Protein AF-A0A936X1U8-F1 (afdb_monomer_lite)

pLDDT: mean 84.99, std 11.17, range [42.44, 97.12]

Sequence (173 aa):
MQLAQTDIHFFTFVLIDDEQYASGAFRVSDSYFKKFKQYFETGQVEQNDFGNPLPQTPDKKMLATLDGIKLRTLDPKKEDEAFFRMMFNVWKLVEHRQRLNTAIDPEYLWLKEAEGEYRKAIQDDLNTAIPEPDTGLTVTKEEIMKILDNESNPGSGEICELMMKKAQLMNSI

Structure (mmCIF, N/CA/C/O backbone):
data_AF-A0A936X1U8-F1
#
_entry.id   AF-A0A936X1U8-F1
#
loop_
_atom_site.group_PDB
_atom_site.id
_atom_site.type_symbol
_atom_site.label_atom_id
_atom_site.label_alt_id
_atom_site.label_comp_id
_atom_site.label_asym_id
_atom_site.label_entity_id
_atom_site.label_seq_id
_atom_site.pdbx_PDB_ins_code
_atom_site.Cartn_x
_atom_site.Cartn_y
_atom_site.Cartn_z
_atom_site.occupancy
_atom_site.B_iso_or_equiv
_atom_site.auth_seq_id
_atom_site.auth_comp_id
_atom_site.auth_asym_id
_atom_site.auth_atom_id
_atom_site.pdbx_PDB_model_num
ATOM 1 N N . MET A 1 1 ? -11.916 -3.796 44.738 1.00 54.38 1 MET A N 1
ATOM 2 C CA . MET A 1 1 ? -12.249 -4.053 43.319 1.00 54.38 1 MET A CA 1
ATOM 3 C C . MET A 1 1 ? -12.492 -5.551 43.134 1.00 54.38 1 MET A C 1
ATOM 5 O O . MET A 1 1 ? -11.609 -6.327 43.477 1.00 54.38 1 MET A O 1
ATOM 9 N N . GLN A 1 2 ? -13.688 -5.956 42.687 1.00 66.12 2 GLN A N 1
ATOM 10 C CA . GLN A 1 2 ? -14.142 -7.364 42.632 1.00 66.12 2 GLN A CA 1
ATOM 11 C C . GLN A 1 2 ? -13.430 -8.224 41.567 1.00 66.12 2 GLN A C 1
ATOM 13 O O . GLN A 1 2 ? -13.438 -9.444 41.663 1.00 66.12 2 GLN A O 1
ATOM 18 N N . LEU A 1 3 ? -12.762 -7.609 40.585 1.00 63.84 3 LEU A N 1
ATOM 19 C CA . LEU A 1 3 ? -12.135 -8.320 39.460 1.00 63.84 3 LEU A CA 1
ATOM 20 C C . LEU A 1 3 ? -10.962 -9.228 39.875 1.00 63.84 3 LEU A C 1
ATOM 22 O O . LEU A 1 3 ? -10.772 -10.290 39.292 1.00 63.84 3 LEU A O 1
ATOM 26 N N . ALA A 1 4 ? -10.235 -8.869 40.938 1.00 60.62 4 ALA A N 1
ATOM 27 C CA . ALA A 1 4 ? -9.123 -9.667 41.466 1.00 60.62 4 ALA A CA 1
ATOM 28 C C . ALA A 1 4 ? -9.560 -10.948 42.215 1.00 60.62 4 ALA A C 1
ATOM 30 O O . ALA A 1 4 ? -8.701 -11.711 42.651 1.00 60.62 4 ALA A O 1
ATOM 31 N N . GLN A 1 5 ? -10.868 -11.155 42.414 1.00 66.88 5 GLN A N 1
ATOM 32 C CA . GLN A 1 5 ? -11.452 -12.307 43.121 1.00 66.88 5 GLN A CA 1
ATOM 33 C C . GLN A 1 5 ? -12.140 -13.299 42.171 1.00 66.88 5 GLN A C 1
ATOM 35 O O . GLN A 1 5 ? -12.873 -14.174 42.619 1.00 66.88 5 GLN A O 1
ATOM 40 N N . THR A 1 6 ? -11.942 -13.141 40.864 1.00 71.19 6 THR A N 1
ATOM 41 C CA . THR A 1 6 ? -12.491 -14.046 39.849 1.00 71.19 6 THR A CA 1
ATOM 42 C C . THR A 1 6 ? -11.468 -15.130 39.496 1.00 71.19 6 THR A C 1
ATOM 44 O O . THR A 1 6 ? -10.268 -14.874 39.566 1.00 71.19 6 THR A O 1
ATOM 47 N N . ASP A 1 7 ? -11.920 -16.306 39.041 1.00 76.50 7 ASP A N 1
ATOM 48 C CA . ASP A 1 7 ? -11.051 -17.368 38.483 1.00 76.50 7 ASP A CA 1
ATOM 49 C C . ASP A 1 7 ? -10.514 -17.018 37.072 1.00 76.50 7 ASP A C 1
ATOM 51 O O . ASP A 1 7 ? -10.099 -17.880 36.296 1.00 76.50 7 ASP A O 1
ATOM 55 N N . ILE A 1 8 ? -10.549 -15.736 36.697 1.00 81.31 8 ILE A N 1
ATOM 56 C CA . ILE A 1 8 ? -10.130 -15.240 35.388 1.00 81.31 8 ILE A CA 1
ATOM 57 C C . ILE A 1 8 ? -8.652 -14.859 35.457 1.00 81.31 8 ILE A C 1
ATOM 59 O O . ILE A 1 8 ? -8.259 -13.923 36.150 1.00 81.31 8 ILE A O 1
ATOM 63 N N . HIS A 1 9 ? -7.829 -15.554 34.676 1.00 81.44 9 HIS A N 1
ATOM 64 C CA . HIS A 1 9 ? -6.387 -15.303 34.628 1.00 81.44 9 HIS A CA 1
ATOM 65 C C . HIS A 1 9 ? -6.001 -14.067 33.811 1.00 81.44 9 HIS A C 1
ATOM 67 O O . HIS A 1 9 ? -4.972 -13.450 34.084 1.00 81.44 9 HIS A O 1
ATOM 73 N N . PHE A 1 10 ? -6.810 -13.702 32.813 1.00 86.44 10 PHE A N 1
ATOM 74 C CA . PHE A 1 10 ? -6.525 -12.593 31.910 1.00 86.44 10 PHE A CA 1
ATOM 75 C C . PHE A 1 10 ? -7.771 -11.786 31.588 1.00 86.44 10 PHE A C 1
ATOM 77 O O . PHE A 1 10 ? -8.830 -12.335 31.297 1.00 86.44 10 PHE A O 1
ATOM 84 N N . PHE A 1 11 ? -7.585 -10.476 31.524 1.00 88.62 11 PHE A N 1
ATOM 85 C CA . PHE A 1 11 ? -8.582 -9.526 31.072 1.00 88.62 11 PHE A CA 1
ATOM 86 C C . PHE A 1 11 ? -8.066 -8.874 29.798 1.00 88.62 11 PHE A C 1
ATOM 88 O O . PHE A 1 11 ? -6.968 -8.313 29.784 1.00 88.62 11 PHE A O 1
ATOM 95 N N . THR A 1 12 ? -8.845 -8.964 28.725 1.00 90.62 12 THR A N 1
ATOM 96 C CA . THR A 1 12 ? -8.595 -8.207 27.499 1.00 90.62 12 THR A CA 1
ATOM 97 C C . THR A 1 12 ? -9.520 -7.000 27.482 1.00 90.62 12 THR A C 1
ATOM 99 O O . THR A 1 12 ? -10.737 -7.142 27.553 1.00 90.62 12 THR A O 1
ATOM 102 N N . PHE A 1 13 ? -8.920 -5.822 27.392 1.00 91.44 13 PHE A N 1
ATOM 103 C CA . PHE A 1 13 ? -9.601 -4.550 27.237 1.00 91.44 13 PHE A CA 1
ATOM 104 C C . PHE A 1 13 ? -9.574 -4.163 25.770 1.00 91.44 13 PHE A C 1
ATOM 106 O O . PHE A 1 13 ? -8.511 -4.175 25.152 1.00 91.44 13 PHE A O 1
ATOM 113 N N . VAL A 1 14 ? -10.739 -3.818 25.233 1.00 92.69 14 VAL A N 1
ATOM 114 C CA . VAL A 1 14 ? -10.887 -3.242 23.898 1.00 92.69 14 VAL A CA 1
ATOM 115 C C . VAL A 1 14 ? -11.185 -1.760 24.078 1.00 92.69 14 VAL A C 1
ATOM 117 O O . VAL A 1 14 ? -12.094 -1.395 24.821 1.00 92.69 14 VAL A O 1
ATOM 120 N N . LEU A 1 15 ? -10.392 -0.915 23.431 1.00 92.56 15 LEU A N 1
ATOM 121 C CA . LEU A 1 15 ? -10.587 0.527 23.383 1.00 92.56 15 LEU A CA 1
ATOM 122 C C . LEU A 1 15 ? -11.522 0.836 22.220 1.00 92.56 15 LEU A C 1
ATOM 124 O O . LEU A 1 15 ? -11.273 0.397 21.097 1.00 92.56 15 LEU A O 1
ATOM 128 N N . ILE A 1 16 ? -12.598 1.560 22.504 1.00 91.94 16 ILE A N 1
ATOM 129 C CA . ILE A 1 16 ? -13.667 1.875 21.557 1.00 91.94 16 ILE A CA 1
ATOM 130 C C . ILE A 1 16 ? -13.747 3.399 21.456 1.00 91.94 16 ILE A C 1
ATOM 132 O O . ILE A 1 16 ? -13.731 4.070 22.489 1.00 91.94 16 ILE A O 1
ATOM 136 N N . ASP A 1 17 ? -13.768 3.935 20.236 1.00 89.69 17 ASP A N 1
ATOM 137 C CA . ASP A 1 17 ? -13.977 5.365 19.988 1.00 89.69 17 ASP A CA 1
ATOM 138 C C . ASP A 1 17 ? -15.472 5.747 20.008 1.00 89.69 17 ASP A C 1
ATOM 140 O O . ASP A 1 17 ? -16.357 4.891 20.078 1.00 89.69 17 ASP A O 1
ATOM 144 N N . ASP A 1 18 ? -15.768 7.048 19.955 1.00 89.62 18 ASP A N 1
ATOM 145 C CA . ASP A 1 18 ? -17.146 7.562 20.009 1.00 89.62 18 ASP A CA 1
ATOM 146 C C . ASP A 1 18 ? -18.019 7.063 18.837 1.00 89.62 18 ASP A C 1
ATOM 148 O O . ASP A 1 18 ? -19.243 6.979 18.953 1.00 89.62 18 ASP A O 1
ATOM 152 N N . GLU A 1 19 ? -17.394 6.661 17.727 1.00 90.50 19 GLU A N 1
ATOM 153 C CA . GLU A 1 19 ? -18.039 6.112 16.530 1.00 90.50 19 GLU A CA 1
ATOM 154 C C . GLU A 1 19 ? -18.245 4.585 16.595 1.00 90.50 19 GLU A C 1
ATOM 156 O O . GLU A 1 19 ? -18.692 3.973 15.621 1.00 90.50 19 GLU A O 1
ATOM 161 N N . GLN A 1 20 ? -17.976 3.966 17.751 1.00 92.94 20 GLN A N 1
ATOM 162 C CA . GLN A 1 20 ? -18.072 2.522 17.991 1.00 92.94 20 GLN A CA 1
ATOM 163 C C . GLN A 1 20 ? -17.036 1.685 17.221 1.00 92.94 20 GLN A C 1
ATOM 165 O O . GLN A 1 20 ? -17.248 0.487 16.997 1.00 92.94 20 GLN A O 1
ATOM 170 N N . TYR A 1 21 ? -15.894 2.264 16.840 1.00 92.44 21 TYR A N 1
ATOM 171 C CA . TYR A 1 21 ? -14.776 1.508 16.281 1.00 92.44 21 TYR A CA 1
ATOM 172 C C . TYR A 1 21 ? -13.773 1.099 17.354 1.00 92.44 21 TYR A C 1
ATOM 174 O O . TYR A 1 21 ? -13.347 1.896 18.190 1.00 92.44 21 TYR A O 1
ATOM 182 N N . ALA A 1 22 ? -13.327 -0.155 17.288 1.00 92.31 22 ALA A N 1
ATOM 183 C CA . ALA A 1 22 ? -12.203 -0.619 18.084 1.00 92.31 22 ALA A CA 1
ATOM 184 C C . ALA A 1 22 ? -10.905 0.056 17.600 1.00 92.31 22 ALA A C 1
ATOM 186 O O . ALA A 1 22 ? -10.450 -0.191 16.481 1.00 92.31 22 ALA A O 1
ATOM 187 N N . SER A 1 23 ? -10.308 0.892 18.450 1.00 89.25 23 SER A N 1
ATOM 188 C CA . SER A 1 23 ? -9.081 1.654 18.171 1.00 89.25 23 SER A CA 1
ATOM 189 C C . SER A 1 23 ? -7.816 0.961 18.684 1.00 89.25 23 SER A C 1
ATOM 191 O O . SER A 1 23 ? -6.710 1.251 18.231 1.00 89.25 23 SER A O 1
ATOM 193 N N . GLY A 1 24 ? -7.968 0.002 19.597 1.00 90.69 24 GLY A N 1
ATOM 194 C CA . GLY A 1 24 ? -6.877 -0.808 20.119 1.00 90.69 24 GLY A CA 1
ATOM 195 C C . GLY A 1 24 ? -7.368 -1.828 21.135 1.00 90.69 24 GLY A C 1
ATOM 196 O O . GLY A 1 24 ? -8.530 -1.824 21.535 1.00 90.69 24 GLY A O 1
ATOM 197 N N . ALA A 1 25 ? -6.481 -2.717 21.564 1.00 93.31 25 ALA A N 1
ATOM 198 C CA . ALA A 1 25 ? -6.750 -3.599 22.684 1.00 93.31 25 ALA A CA 1
ATOM 199 C C . ALA A 1 25 ? -5.464 -3.903 23.453 1.00 93.31 25 ALA A C 1
ATOM 201 O O . ALA A 1 25 ? -4.353 -3.796 22.933 1.00 93.31 25 ALA A O 1
ATOM 202 N N . PHE A 1 26 ? -5.610 -4.298 24.711 1.00 93.38 26 PHE A N 1
ATOM 203 C CA . PHE A 1 26 ? -4.502 -4.805 25.508 1.00 93.38 26 PHE A CA 1
ATOM 204 C C . PHE A 1 26 ? -4.985 -5.868 26.485 1.00 93.38 26 PHE A C 1
ATOM 206 O O . PHE A 1 26 ? -6.159 -5.935 26.845 1.00 93.38 26 PHE A O 1
ATOM 213 N N . ARG A 1 27 ? -4.067 -6.729 26.911 1.00 91.94 27 ARG A N 1
ATOM 214 C CA . ARG A 1 27 ? -4.320 -7.790 27.876 1.00 91.94 27 ARG A CA 1
ATOM 215 C C . ARG A 1 27 ? -3.488 -7.572 29.125 1.00 91.94 27 ARG A C 1
ATOM 217 O O . ARG A 1 27 ? -2.292 -7.317 29.041 1.00 91.94 27 ARG A O 1
ATOM 224 N N . VAL A 1 28 ? -4.121 -7.749 30.272 1.00 90.62 28 VAL A N 1
ATOM 225 C CA . VAL A 1 28 ? -3.467 -7.786 31.581 1.00 90.62 28 VAL A CA 1
ATOM 226 C C . VAL A 1 28 ? -3.856 -9.067 32.305 1.00 90.62 28 VAL A C 1
ATOM 228 O O . VAL A 1 28 ? -4.928 -9.625 32.066 1.00 90.62 28 VAL A O 1
ATOM 231 N N . SER A 1 29 ? -2.983 -9.551 33.179 1.00 88.25 29 SER A N 1
ATOM 232 C CA . SER A 1 29 ? -3.284 -10.656 34.090 1.00 88.25 29 SER A CA 1
ATOM 233 C C . SER A 1 29 ? -3.951 -10.166 35.375 1.00 88.25 29 SER A C 1
ATOM 235 O O . SER A 1 29 ? -3.948 -8.975 35.688 1.00 88.25 29 SER A O 1
ATOM 237 N N . ASP A 1 30 ? -4.487 -11.091 36.165 1.00 83.25 30 ASP A N 1
ATOM 238 C CA . ASP A 1 30 ? -5.001 -10.825 37.515 1.00 83.25 30 ASP A CA 1
ATOM 239 C C . ASP A 1 30 ? -3.974 -10.121 38.433 1.00 83.25 30 ASP A C 1
ATOM 241 O O . ASP A 1 30 ? -4.340 -9.291 39.273 1.00 83.25 30 ASP A O 1
ATOM 245 N N . SER A 1 31 ? -2.680 -10.402 38.239 1.00 82.69 31 SER A N 1
ATOM 246 C CA . SER A 1 31 ? -1.576 -9.760 38.960 1.00 82.69 31 SER A CA 1
ATOM 247 C C . SER A 1 31 ? -1.562 -8.235 38.809 1.00 82.69 31 SER A C 1
ATOM 249 O O . SER A 1 31 ? -1.262 -7.544 39.786 1.00 82.69 31 SER A O 1
ATOM 251 N N . TYR A 1 32 ? -1.968 -7.705 37.649 1.00 85.69 32 TYR A N 1
ATOM 252 C CA . TYR A 1 32 ? -2.106 -6.264 37.418 1.00 85.69 32 TYR A CA 1
ATOM 253 C C . TYR A 1 32 ? -3.096 -5.643 38.411 1.00 85.69 32 TYR A C 1
ATOM 255 O O . TYR A 1 32 ? -2.788 -4.653 39.074 1.00 85.69 32 TYR A O 1
ATOM 263 N N . PHE A 1 33 ? -4.265 -6.267 38.599 1.00 82.75 33 PHE A N 1
ATOM 264 C CA . PHE A 1 33 ? -5.305 -5.758 39.500 1.00 82.75 33 PHE A CA 1
ATOM 265 C C . PHE A 1 33 ? -4.946 -5.895 40.975 1.00 82.75 33 PHE A C 1
ATOM 267 O O . PHE A 1 33 ? -5.287 -5.015 41.767 1.00 82.75 33 PHE A O 1
ATOM 274 N N . LYS A 1 34 ? -4.252 -6.973 41.358 1.00 80.81 34 LYS A N 1
ATOM 275 C CA . LYS A 1 34 ? -3.748 -7.147 42.730 1.00 80.81 34 LYS A CA 1
ATOM 276 C C . LYS A 1 34 ? -2.796 -6.008 43.104 1.00 80.81 34 LYS A C 1
ATOM 278 O O . LYS A 1 34 ? -2.955 -5.406 44.164 1.00 80.81 34 LYS A O 1
ATOM 283 N N . LYS A 1 35 ? -1.880 -5.659 42.197 1.00 81.81 35 LYS A N 1
ATOM 284 C CA . LYS A 1 35 ? -0.910 -4.573 42.392 1.00 81.81 35 LYS A CA 1
ATOM 285 C C . LYS A 1 35 ? -1.556 -3.192 42.321 1.00 81.81 35 LYS A C 1
ATOM 287 O O . LYS A 1 35 ? -1.280 -2.354 43.171 1.00 81.81 35 LYS A O 1
ATOM 292 N N . PHE A 1 36 ? -2.479 -2.973 41.383 1.00 83.19 36 PHE A N 1
ATOM 293 C CA . PHE A 1 36 ? -3.264 -1.736 41.315 1.00 83.19 36 PHE A CA 1
ATOM 294 C C . PHE A 1 36 ? -4.049 -1.484 42.608 1.00 83.19 36 PHE A C 1
ATOM 296 O O . PHE A 1 36 ? -4.040 -0.373 43.133 1.00 83.19 36 PHE A O 1
ATOM 303 N N . LYS A 1 37 ? -4.682 -2.524 43.166 1.00 82.50 37 LYS A N 1
ATOM 304 C CA . LYS A 1 37 ? -5.389 -2.436 44.447 1.00 82.50 37 LYS A CA 1
ATOM 305 C C . LYS A 1 37 ? -4.438 -2.083 45.595 1.00 82.50 37 LYS A C 1
ATOM 307 O O . LYS A 1 37 ? -4.741 -1.170 46.352 1.00 82.50 37 LYS A O 1
ATOM 312 N N . GLN A 1 38 ? -3.296 -2.766 45.695 1.00 83.19 38 GLN A N 1
ATOM 313 C CA . GLN A 1 38 ? -2.287 -2.472 46.714 1.00 83.19 38 GLN A CA 1
ATOM 314 C C . GLN A 1 38 ? -1.805 -1.021 46.617 1.00 83.19 38 GLN A C 1
ATOM 316 O O . GLN A 1 38 ? -1.802 -0.327 47.626 1.00 83.19 38 GLN A O 1
ATOM 321 N N . TYR A 1 39 ? -1.475 -0.541 45.415 1.00 83.69 39 TYR A N 1
ATOM 322 C CA . TYR A 1 39 ? -1.083 0.851 45.200 1.00 83.69 39 TYR A CA 1
ATOM 323 C C . TYR A 1 39 ? -2.159 1.835 45.656 1.00 83.69 39 TYR A C 1
ATOM 325 O O . TYR A 1 39 ? -1.859 2.792 46.362 1.00 83.69 39 TYR A O 1
ATOM 333 N N . PHE A 1 40 ? -3.413 1.591 45.274 1.00 83.31 40 PHE A N 1
ATOM 334 C CA . PHE A 1 40 ? -4.533 2.444 45.658 1.00 83.31 40 PHE A CA 1
ATOM 335 C C . PHE A 1 40 ? -4.730 2.498 47.183 1.00 83.31 40 PHE A C 1
ATOM 337 O O . PHE A 1 40 ? -5.116 3.532 47.717 1.00 83.31 40 PHE A O 1
ATOM 344 N N . GLU A 1 41 ? -4.453 1.397 47.886 1.00 85.75 41 GLU A N 1
ATOM 345 C CA . GLU A 1 41 ? -4.626 1.281 49.338 1.00 85.75 41 GLU A CA 1
ATOM 346 C C . GLU A 1 41 ? -3.420 1.796 50.145 1.00 85.75 41 GLU A C 1
ATOM 348 O O . GLU A 1 41 ? -3.610 2.364 51.218 1.00 85.75 41 GLU A O 1
ATOM 353 N N . THR A 1 42 ? -2.186 1.604 49.666 1.00 82.88 42 THR A N 1
ATOM 354 C CA . THR A 1 42 ? -0.956 1.866 50.443 1.00 82.88 42 THR A CA 1
ATOM 355 C C . THR A 1 42 ? -0.076 2.977 49.875 1.00 82.88 42 THR A C 1
ATOM 357 O O . THR A 1 42 ? 0.856 3.420 50.545 1.00 82.88 42 THR A O 1
ATOM 360 N N . GLY A 1 43 ? -0.321 3.413 48.638 1.00 79.31 43 GLY A N 1
ATOM 361 C CA . GLY A 1 43 ? 0.524 4.363 47.911 1.00 79.31 43 GLY A CA 1
ATOM 362 C C . GLY A 1 43 ? 1.893 3.809 47.495 1.00 79.31 43 GLY A C 1
ATOM 363 O O . GLY A 1 43 ? 2.700 4.552 46.940 1.00 79.31 43 GLY A O 1
ATOM 364 N N . GLN A 1 44 ? 2.177 2.525 47.742 1.00 72.81 44 GLN A N 1
ATOM 365 C CA . GLN A 1 44 ? 3.467 1.895 47.453 1.00 72.81 44 GLN A CA 1
ATOM 366 C C . GLN A 1 44 ? 3.362 0.926 46.273 1.00 72.81 44 GLN A C 1
ATOM 368 O O . GLN A 1 44 ? 2.450 0.102 46.213 1.00 72.81 44 GLN A O 1
ATOM 373 N N . VAL A 1 45 ? 4.328 1.000 45.355 1.00 70.19 45 VAL A N 1
ATOM 374 C CA . VAL A 1 45 ? 4.499 0.066 44.233 1.00 70.19 45 VAL A CA 1
ATOM 375 C C . VAL A 1 45 ? 5.969 -0.307 44.121 1.00 70.19 45 VAL A C 1
ATOM 377 O O . VAL A 1 45 ? 6.834 0.568 44.123 1.00 70.19 45 VAL A O 1
ATOM 380 N N . GLU A 1 46 ? 6.255 -1.598 43.973 1.00 67.69 46 GLU A N 1
ATOM 381 C CA . GLU A 1 46 ? 7.574 -2.054 43.537 1.00 67.69 46 GLU A CA 1
ATOM 382 C C . GLU A 1 46 ? 7.810 -1.619 42.083 1.00 67.69 46 GLU A C 1
ATOM 384 O O . GLU A 1 46 ? 7.013 -1.925 41.196 1.00 67.69 46 GLU A O 1
ATOM 389 N N . GLN A 1 47 ? 8.906 -0.892 41.847 1.00 58.59 47 GLN A N 1
ATOM 390 C CA . GLN A 1 47 ? 9.155 -0.048 40.667 1.00 58.59 47 GLN A CA 1
ATOM 391 C C . GLN A 1 47 ? 9.038 -0.712 39.281 1.00 58.59 47 GLN A C 1
ATOM 393 O O . GLN A 1 47 ? 9.014 0.014 38.293 1.00 58.59 47 GLN A O 1
ATOM 398 N N . ASN A 1 48 ? 8.948 -2.040 39.172 1.00 56.72 48 ASN A N 1
ATOM 399 C CA . ASN A 1 48 ? 9.155 -2.742 37.902 1.00 56.72 48 ASN A CA 1
ATOM 400 C C . ASN A 1 48 ? 8.046 -3.695 37.453 1.00 56.72 48 ASN A C 1
ATOM 402 O O . ASN A 1 48 ? 8.255 -4.397 36.469 1.00 56.72 48 ASN A O 1
ATOM 406 N N . ASP A 1 49 ? 6.896 -3.776 38.131 1.00 58.91 49 ASP A N 1
ATOM 407 C CA . ASP A 1 49 ? 6.185 -5.055 38.051 1.00 58.91 49 ASP A CA 1
ATOM 408 C C . ASP A 1 49 ? 4.658 -4.997 37.982 1.00 58.91 49 ASP A C 1
ATOM 410 O O . ASP A 1 49 ? 3.998 -5.961 38.350 1.00 58.91 49 ASP A O 1
ATOM 414 N N . PHE A 1 50 ? 4.039 -3.942 37.442 1.00 65.25 50 PHE A N 1
ATOM 415 C CA . PHE A 1 50 ? 2.587 -3.981 37.170 1.00 65.25 50 PHE A CA 1
ATOM 416 C C . PHE A 1 50 ? 2.160 -5.135 36.239 1.00 65.25 50 PHE A C 1
ATOM 418 O O . PHE A 1 50 ? 0.969 -5.417 36.140 1.00 65.25 50 PHE A O 1
ATOM 425 N N . GLY A 1 51 ? 3.112 -5.830 35.606 1.00 66.25 51 GLY A N 1
ATOM 426 C CA . GLY A 1 51 ? 2.851 -6.749 34.512 1.00 66.25 51 GLY A CA 1
ATOM 427 C C . GLY A 1 51 ? 2.502 -5.905 33.299 1.00 66.25 51 GLY A C 1
ATOM 428 O O . GLY A 1 51 ? 1.418 -5.330 33.227 1.00 66.25 51 GLY A O 1
ATOM 429 N N . ASN A 1 52 ? 3.457 -5.754 32.384 1.00 75.69 52 ASN A N 1
ATOM 430 C CA . ASN A 1 52 ? 3.279 -4.876 31.234 1.00 75.69 52 ASN A CA 1
ATOM 431 C C . ASN A 1 52 ? 2.030 -5.305 30.452 1.00 75.69 52 ASN A C 1
ATOM 433 O O . ASN A 1 52 ? 1.957 -6.473 30.053 1.00 75.69 52 ASN A O 1
ATOM 437 N N . PRO A 1 53 ? 1.055 -4.401 30.232 1.00 87.12 53 PRO A N 1
ATOM 438 C CA . PRO A 1 53 ? -0.073 -4.694 29.370 1.00 87.12 53 PRO A CA 1
ATOM 439 C C . PRO A 1 53 ? 0.438 -5.202 28.027 1.00 87.12 53 PRO A C 1
ATOM 441 O O . PRO A 1 53 ? 1.263 -4.555 27.384 1.00 87.12 53 PRO A O 1
ATOM 444 N N . LEU A 1 54 ? -0.030 -6.377 27.621 1.00 89.25 54 LEU A N 1
ATOM 445 C CA . LEU A 1 54 ? 0.334 -6.966 26.344 1.00 89.25 54 LEU A CA 1
ATOM 446 C C . LEU A 1 54 ? -0.577 -6.365 25.277 1.00 89.25 54 LEU A C 1
ATOM 448 O O . LEU A 1 54 ? -1.786 -6.609 25.338 1.00 89.25 54 LEU A O 1
ATOM 452 N N . PRO A 1 55 ? -0.054 -5.603 24.302 1.00 91.94 55 PRO A N 1
ATOM 453 C CA . PRO A 1 55 ? -0.871 -5.086 23.216 1.00 91.94 55 PRO A CA 1
ATOM 454 C C . PRO A 1 55 ? -1.581 -6.230 22.492 1.00 91.94 55 PRO A C 1
ATOM 456 O O . PRO A 1 55 ? -1.033 -7.322 22.330 1.00 91.94 55 PRO A O 1
ATOM 459 N N . GLN A 1 56 ? -2.818 -5.992 22.080 1.00 92.38 56 GLN A N 1
ATOM 460 C CA . GLN A 1 56 ? -3.615 -6.905 21.274 1.00 92.38 56 GLN A CA 1
ATOM 461 C C . GLN A 1 56 ? -4.166 -6.128 20.080 1.00 92.38 56 GLN A C 1
ATOM 463 O O . GLN A 1 56 ? -4.600 -4.985 20.219 1.00 92.38 56 GLN A O 1
ATOM 468 N N . THR A 1 57 ? -4.178 -6.753 18.909 1.00 90.00 57 THR A N 1
ATOM 469 C CA . THR A 1 57 ? -4.875 -6.208 17.742 1.00 90.00 57 THR A CA 1
ATOM 470 C C . THR A 1 57 ? -6.332 -6.665 17.805 1.00 90.00 57 THR A C 1
ATOM 472 O O . THR A 1 57 ? -6.559 -7.878 17.826 1.00 90.00 57 THR A O 1
ATOM 475 N N . PRO A 1 58 ? -7.322 -5.752 17.859 1.00 91.19 58 PRO A N 1
ATOM 476 C CA . PRO A 1 58 ? -8.725 -6.136 17.765 1.00 91.19 58 PRO A CA 1
ATOM 477 C C . PRO A 1 58 ? -8.986 -6.914 16.473 1.00 91.19 58 PRO A C 1
ATOM 479 O O . PRO A 1 58 ? -8.533 -6.522 15.398 1.00 91.19 58 PRO A O 1
ATOM 482 N N . ASP A 1 59 ? -9.738 -8.005 16.571 1.00 89.69 59 ASP A N 1
ATOM 483 C CA . ASP A 1 59 ? -10.129 -8.816 15.423 1.00 89.69 59 ASP A CA 1
ATOM 484 C C . ASP A 1 59 ? -11.630 -9.139 15.452 1.00 89.69 59 ASP A C 1
ATOM 486 O O . ASP A 1 59 ? -12.337 -8.881 16.431 1.00 89.69 59 ASP A O 1
ATOM 490 N N . LYS A 1 60 ? -12.139 -9.713 14.355 1.00 89.06 60 LYS A N 1
ATOM 491 C CA . LYS A 1 60 ? -13.573 -10.002 14.211 1.00 89.06 60 LYS A CA 1
ATOM 492 C C . LYS A 1 60 ? -14.081 -10.970 15.279 1.00 89.06 60 LYS A C 1
ATOM 494 O O . LYS A 1 60 ? -15.237 -10.879 15.670 1.00 89.06 60 LYS A O 1
ATOM 499 N N . LYS A 1 61 ? -13.241 -11.901 15.741 1.00 90.94 61 LYS A N 1
ATOM 500 C CA . LYS A 1 61 ? -13.617 -12.911 16.735 1.00 90.94 61 LYS A CA 1
ATOM 501 C C . LYS A 1 61 ? -13.702 -12.293 18.129 1.00 90.94 61 LYS A C 1
ATOM 503 O O . LYS A 1 61 ? -14.629 -12.607 18.865 1.00 90.94 61 LYS A O 1
ATOM 508 N N . MET A 1 62 ? -12.765 -11.413 18.472 1.00 89.31 62 MET A N 1
ATOM 509 C CA . MET A 1 62 ? -12.736 -10.665 19.728 1.00 89.31 62 MET A CA 1
ATOM 510 C C . MET A 1 62 ? -13.958 -9.757 19.869 1.00 89.31 62 MET A C 1
ATOM 512 O O . MET A 1 62 ? -14.521 -9.657 20.954 1.00 89.31 62 MET A O 1
ATOM 516 N N . LEU A 1 63 ? -14.384 -9.124 18.774 1.00 91.19 63 LEU A N 1
ATOM 517 C CA . LEU A 1 63 ? -15.544 -8.233 18.774 1.00 91.19 63 LEU A CA 1
ATOM 518 C C . LEU A 1 63 ? -16.879 -8.958 18.569 1.00 91.19 63 LEU A C 1
ATOM 520 O O . LEU A 1 63 ? -17.919 -8.346 18.763 1.00 91.19 63 LEU A O 1
ATOM 524 N N . ALA A 1 64 ? -16.883 -10.249 18.220 1.00 89.94 64 ALA A N 1
ATOM 525 C CA . ALA A 1 64 ? -18.111 -10.989 17.905 1.00 89.94 64 ALA A CA 1
ATOM 526 C C . ALA A 1 64 ? -19.137 -11.004 19.054 1.00 89.94 64 ALA A C 1
ATOM 528 O O . ALA A 1 64 ? -20.327 -11.186 18.814 1.00 89.94 64 ALA A O 1
ATOM 529 N N . THR A 1 65 ? -18.678 -10.834 20.296 1.00 86.06 65 THR A N 1
ATOM 530 C CA . THR A 1 65 ? -19.520 -10.783 21.499 1.00 86.06 65 THR A CA 1
ATOM 531 C C . THR A 1 65 ? -19.902 -9.363 21.923 1.00 86.06 65 THR A C 1
ATOM 533 O O . THR A 1 65 ? -20.624 -9.209 22.905 1.00 86.06 65 THR A O 1
ATOM 536 N N . LEU A 1 66 ? -19.392 -8.331 21.245 1.00 87.38 66 LEU A N 1
ATOM 537 C CA . LEU A 1 66 ? -19.635 -6.922 21.551 1.00 87.38 66 LEU A CA 1
ATOM 538 C C . LEU A 1 66 ? -20.581 -6.337 20.498 1.00 87.38 66 LEU A C 1
ATOM 540 O O . LEU A 1 66 ? -20.161 -5.981 19.398 1.00 87.38 66 LEU A O 1
ATOM 544 N N . ASP A 1 67 ? -21.868 -6.262 20.834 1.00 88.50 67 ASP A N 1
ATOM 545 C CA . ASP A 1 67 ? -22.886 -5.756 19.913 1.00 88.50 67 ASP A CA 1
ATOM 546 C C . ASP A 1 67 ? -22.650 -4.275 19.570 1.00 88.50 67 ASP A C 1
ATOM 548 O O . ASP A 1 67 ? -22.281 -3.473 20.428 1.00 88.50 67 ASP A O 1
ATOM 552 N N . GLY A 1 68 ? -22.830 -3.920 18.298 1.00 88.50 68 GLY A N 1
ATOM 553 C CA . GLY A 1 68 ? -22.613 -2.564 17.781 1.00 88.50 68 GLY A CA 1
ATOM 554 C C . GLY A 1 68 ? -21.154 -2.139 17.550 1.00 88.50 68 GLY A C 1
ATOM 555 O O . GLY A 1 68 ? -20.943 -1.136 16.866 1.00 88.50 68 GLY A O 1
ATOM 556 N N . ILE A 1 69 ? -20.155 -2.892 18.031 1.00 91.38 69 ILE A N 1
ATOM 557 C CA . ILE A 1 69 ? -18.734 -2.526 17.895 1.00 91.38 69 ILE A CA 1
ATOM 558 C C . ILE A 1 69 ? -18.157 -3.025 16.572 1.00 91.38 69 ILE A C 1
ATOM 560 O O . ILE A 1 69 ? -18.294 -4.193 16.202 1.00 91.38 69 ILE A O 1
ATOM 564 N N . LYS A 1 70 ? -17.463 -2.141 15.854 1.00 89.75 70 LYS A N 1
ATOM 565 C CA . LYS A 1 70 ? -16.906 -2.417 14.525 1.00 89.75 70 LYS A CA 1
ATOM 566 C C . LYS A 1 70 ? -15.384 -2.396 14.542 1.00 89.75 70 LYS A C 1
ATOM 568 O O . LYS A 1 70 ? -14.753 -1.667 15.302 1.00 89.75 70 LYS A O 1
ATOM 573 N N . LEU A 1 71 ? -14.773 -3.171 13.648 1.00 88.56 71 LEU A N 1
ATOM 574 C CA . LEU A 1 71 ? -13.373 -2.944 13.298 1.00 88.56 71 LEU A CA 1
ATOM 575 C C . LEU A 1 71 ? -13.285 -1.751 12.364 1.00 88.56 71 LEU A C 1
ATOM 577 O O . LEU A 1 71 ? -14.081 -1.638 11.430 1.00 88.56 71 LEU A O 1
ATOM 581 N N . ARG A 1 72 ? -12.272 -0.912 12.577 1.00 80.69 72 ARG A N 1
ATOM 582 C CA . ARG A 1 72 ? -11.885 0.084 11.587 1.00 80.69 72 ARG A CA 1
ATOM 583 C C . ARG A 1 72 ? -11.327 -0.666 10.381 1.00 80.69 72 ARG A C 1
ATOM 585 O O . ARG A 1 72 ? -10.200 -1.155 10.395 1.00 80.69 72 ARG A O 1
ATOM 592 N N . THR A 1 73 ? -12.153 -0.839 9.361 1.00 69.94 73 THR A N 1
ATOM 593 C CA . THR A 1 73 ? -11.698 -1.334 8.069 1.00 69.94 73 THR A CA 1
ATOM 594 C C . THR A 1 73 ? -11.190 -0.138 7.290 1.00 69.94 73 THR A C 1
ATOM 596 O O . THR A 1 73 ? -11.960 0.767 6.978 1.00 69.94 73 THR A O 1
ATOM 599 N N . LEU A 1 74 ? -9.895 -0.128 6.988 1.00 67.88 74 LEU A N 1
ATOM 600 C CA . LEU A 1 74 ? -9.402 0.693 5.894 1.00 67.88 74 LEU A CA 1
ATOM 601 C C . LEU A 1 74 ? -10.001 0.085 4.627 1.00 67.88 74 LEU A C 1
ATOM 603 O O . LEU A 1 74 ? -9.677 -1.052 4.292 1.00 67.88 74 LEU A O 1
ATOM 607 N N . ASP A 1 75 ? -10.924 0.798 3.992 1.00 66.81 75 ASP A N 1
ATOM 608 C CA . ASP A 1 75 ? -11.359 0.487 2.635 1.00 66.81 75 ASP A CA 1
ATOM 609 C C . ASP A 1 75 ? -10.547 1.397 1.707 1.00 66.81 75 ASP A C 1
ATOM 611 O O . ASP A 1 75 ? -10.946 2.545 1.477 1.00 66.81 75 ASP A O 1
ATOM 615 N N . PRO A 1 76 ? -9.324 0.989 1.304 1.00 69.88 76 PRO A N 1
ATOM 616 C CA . PRO A 1 76 ? -8.522 1.810 0.417 1.00 69.88 76 PRO A CA 1
ATOM 617 C C . PRO A 1 76 ? -9.310 2.021 -0.872 1.00 69.88 76 PRO A C 1
ATOM 619 O O . PRO A 1 76 ? -9.788 1.070 -1.494 1.00 69.88 76 PRO A O 1
ATOM 622 N N . LYS A 1 77 ? -9.452 3.284 -1.279 1.00 83.38 77 LYS A N 1
ATOM 623 C CA . LYS A 1 77 ? -10.065 3.612 -2.563 1.00 83.38 77 LYS A CA 1
ATOM 624 C C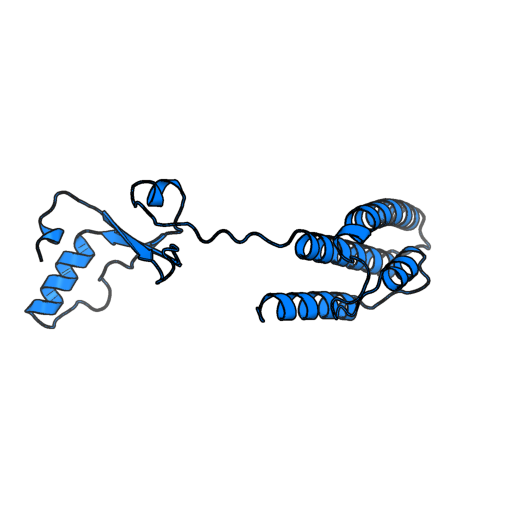 . LYS A 1 77 ? -9.293 2.886 -3.660 1.00 83.38 77 LYS A C 1
ATOM 626 O O . LYS A 1 77 ? -8.062 2.952 -3.705 1.00 83.38 77 LYS A O 1
ATOM 631 N N . LYS A 1 78 ? -10.012 2.188 -4.540 1.00 86.56 78 LYS A N 1
ATOM 632 C CA . LYS A 1 78 ? -9.405 1.378 -5.609 1.00 86.56 78 LYS A CA 1
ATOM 633 C C . LYS A 1 78 ? -8.499 2.216 -6.507 1.00 86.56 78 LYS A C 1
ATOM 635 O O . LYS A 1 78 ? -7.494 1.715 -6.998 1.00 86.56 78 LYS A O 1
ATOM 640 N N . GLU A 1 79 ? -8.846 3.485 -6.687 1.00 88.00 79 GLU A N 1
ATOM 641 C CA . GLU A 1 79 ? -8.091 4.468 -7.457 1.00 88.00 79 GLU A CA 1
ATOM 642 C C . GLU A 1 79 ? -6.738 4.770 -6.802 1.00 88.00 79 GLU A C 1
ATOM 644 O O . GLU A 1 79 ? -5.720 4.839 -7.487 1.00 88.00 79 GLU A O 1
ATOM 649 N N . ASP A 1 80 ? -6.704 4.894 -5.471 1.00 87.25 80 ASP A N 1
ATOM 650 C CA . ASP A 1 80 ? -5.468 5.144 -4.727 1.00 87.25 80 ASP A CA 1
ATOM 651 C C . ASP A 1 80 ? -4.551 3.914 -4.775 1.00 87.25 80 ASP A C 1
ATOM 653 O O . ASP A 1 80 ? -3.356 4.039 -5.045 1.00 87.25 80 ASP A O 1
ATOM 657 N N . GLU A 1 81 ? -5.104 2.712 -4.595 1.00 89.94 81 GLU A N 1
ATOM 658 C CA . GLU A 1 81 ? -4.335 1.467 -4.701 1.00 89.94 81 GLU A CA 1
ATOM 659 C C . GLU A 1 81 ? -3.764 1.266 -6.115 1.00 89.94 81 GLU A C 1
ATOM 661 O O . GLU A 1 81 ? -2.575 0.968 -6.272 1.00 89.94 81 GLU A O 1
ATOM 666 N N . ALA A 1 82 ? -4.589 1.481 -7.146 1.00 92.12 82 ALA A N 1
ATOM 667 C CA . ALA A 1 82 ? -4.163 1.423 -8.541 1.00 92.12 82 ALA A CA 1
ATOM 668 C C . ALA A 1 82 ? -3.069 2.457 -8.834 1.00 92.12 82 ALA A C 1
ATOM 670 O O . ALA A 1 82 ? -2.081 2.131 -9.489 1.00 92.12 82 ALA A O 1
ATOM 671 N N . PHE A 1 83 ? -3.186 3.675 -8.298 1.00 92.25 83 PHE A N 1
ATOM 672 C CA . PHE A 1 83 ? -2.170 4.711 -8.461 1.00 92.25 83 PHE A CA 1
ATOM 673 C C . PHE A 1 83 ? -0.811 4.286 -7.900 1.00 92.25 83 PHE A C 1
ATOM 675 O O . PHE A 1 83 ? 0.193 4.370 -8.608 1.00 92.25 83 PHE A O 1
ATOM 682 N N . PHE A 1 84 ? -0.747 3.803 -6.654 1.00 92.56 84 PHE A N 1
ATOM 683 C CA . PHE A 1 84 ? 0.536 3.400 -6.067 1.00 92.56 84 PHE A CA 1
ATOM 684 C C . PHE A 1 84 ? 1.141 2.194 -6.778 1.00 92.56 84 PHE A C 1
ATOM 686 O O . PHE A 1 84 ? 2.350 2.166 -7.007 1.00 92.56 84 PHE A O 1
ATOM 693 N N . ARG A 1 85 ? 0.318 1.217 -7.170 1.00 95.06 85 ARG A N 1
ATOM 694 C CA . ARG A 1 85 ? 0.789 0.052 -7.925 1.00 95.06 85 ARG A CA 1
ATOM 695 C C . ARG A 1 85 ? 1.349 0.460 -9.290 1.00 95.06 85 ARG A C 1
ATOM 697 O O . ARG A 1 85 ? 2.461 0.051 -9.632 1.00 95.06 85 ARG A O 1
ATOM 704 N N . MET A 1 86 ? 0.642 1.329 -10.012 1.00 95.69 86 M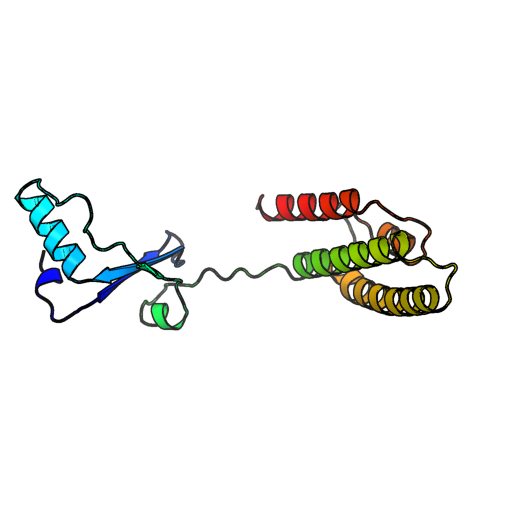ET A N 1
ATOM 705 C CA . MET A 1 86 ? 1.091 1.901 -11.281 1.00 95.69 86 MET A CA 1
ATOM 706 C C . MET A 1 86 ? 2.423 2.642 -11.113 1.00 95.69 86 MET A C 1
ATOM 708 O O . MET A 1 86 ? 3.400 2.313 -11.785 1.00 95.69 86 MET A O 1
ATOM 712 N N . MET A 1 87 ? 2.498 3.598 -10.183 1.00 94.94 87 MET A N 1
ATOM 713 C CA . MET A 1 87 ? 3.699 4.413 -9.962 1.00 94.94 87 MET A CA 1
ATOM 714 C C . MET A 1 87 ? 4.898 3.585 -9.492 1.00 94.94 87 MET A C 1
ATOM 716 O O . MET A 1 87 ? 6.033 3.875 -9.868 1.00 94.94 87 MET A O 1
ATOM 720 N N . PHE A 1 88 ? 4.672 2.511 -8.736 1.00 96.19 88 PHE A N 1
ATOM 721 C CA . PHE A 1 88 ? 5.739 1.593 -8.346 1.00 96.19 88 PHE A CA 1
ATOM 722 C C . PHE A 1 88 ? 6.298 0.808 -9.539 1.00 96.19 88 PHE A C 1
ATOM 724 O O . PHE A 1 88 ? 7.508 0.596 -9.627 1.00 96.19 88 PHE A O 1
ATOM 731 N N . ASN A 1 89 ? 5.449 0.405 -10.488 1.00 97.12 89 ASN A N 1
ATOM 732 C CA . ASN A 1 89 ? 5.906 -0.215 -11.733 1.00 97.12 89 ASN A CA 1
ATOM 733 C C . ASN A 1 89 ? 6.626 0.792 -12.643 1.00 97.12 89 ASN A C 1
ATOM 735 O O . ASN A 1 89 ? 7.641 0.438 -13.240 1.00 97.12 89 ASN A O 1
ATOM 739 N N . VAL A 1 90 ? 6.174 2.051 -12.685 1.00 95.94 90 VAL A N 1
ATOM 740 C CA . VAL A 1 90 ? 6.889 3.146 -13.367 1.00 95.94 90 VAL A CA 1
ATOM 741 C C . VAL A 1 90 ? 8.284 3.337 -12.768 1.00 95.94 90 VAL A C 1
ATOM 743 O O . VAL A 1 90 ? 9.268 3.380 -13.503 1.00 95.94 90 VAL A O 1
ATOM 746 N N . TRP A 1 91 ? 8.389 3.378 -11.437 1.00 96.12 91 TRP A N 1
ATOM 747 C CA . TRP A 1 91 ? 9.671 3.469 -10.738 1.00 96.12 91 TRP A CA 1
ATOM 748 C C . TRP A 1 91 ? 10.610 2.316 -11.106 1.00 96.12 91 TRP A C 1
ATOM 750 O O . TRP A 1 91 ? 11.752 2.553 -11.497 1.00 96.12 91 TRP A O 1
ATOM 760 N N . LYS A 1 92 ? 10.127 1.069 -11.056 1.00 95.00 92 LYS A N 1
ATOM 761 C CA . LYS A 1 92 ? 10.934 -0.098 -11.441 1.00 95.00 92 LYS A CA 1
ATOM 762 C C . LYS A 1 92 ? 11.407 -0.017 -12.885 1.00 95.00 92 LYS A C 1
ATOM 764 O O . LYS A 1 92 ? 12.576 -0.293 -13.137 1.00 95.00 92 LYS A O 1
ATOM 769 N N . LEU A 1 93 ? 10.526 0.344 -13.816 1.00 95.00 93 LEU A N 1
ATOM 770 C CA . LEU A 1 93 ? 10.862 0.478 -15.232 1.00 95.00 93 LEU A CA 1
ATOM 771 C C . LEU A 1 93 ? 12.021 1.464 -15.433 1.00 95.00 93 LEU A C 1
ATOM 773 O O . LEU A 1 93 ? 13.014 1.132 -16.079 1.00 95.00 93 LEU A O 1
ATOM 777 N N . VAL A 1 94 ? 11.916 2.646 -14.826 1.00 93.62 94 VAL A N 1
ATOM 778 C CA . VAL A 1 94 ? 12.956 3.680 -14.880 1.00 93.62 94 VAL A CA 1
ATOM 779 C C . VAL A 1 94 ? 14.269 3.186 -14.267 1.00 93.62 94 VAL A C 1
ATOM 781 O O . VAL A 1 94 ? 15.324 3.354 -14.875 1.00 93.62 94 VAL A O 1
ATOM 784 N N . GLU A 1 95 ? 14.227 2.522 -13.110 1.00 93.38 95 GLU A N 1
ATOM 785 C CA . GLU A 1 95 ? 15.428 1.958 -12.476 1.00 93.38 95 GLU A CA 1
ATOM 786 C C . GLU A 1 95 ? 16.118 0.914 -13.365 1.00 93.38 95 GLU A C 1
ATOM 788 O O . GLU A 1 95 ? 17.344 0.916 -13.475 1.00 93.38 95 GLU A O 1
ATOM 793 N N . HIS A 1 96 ? 15.358 0.043 -14.039 1.00 92.25 96 HIS A N 1
ATOM 794 C CA . HIS A 1 96 ? 15.938 -0.952 -14.949 1.00 92.25 96 HIS A CA 1
ATOM 795 C C . HIS A 1 96 ? 16.608 -0.276 -16.148 1.00 92.25 96 HIS A C 1
ATOM 797 O O . HIS A 1 96 ? 17.741 -0.620 -16.478 1.00 92.25 96 HIS A O 1
ATOM 803 N N . ARG A 1 97 ? 15.962 0.732 -16.748 1.00 92.06 97 ARG A N 1
ATOM 804 C CA . ARG A 1 97 ? 16.543 1.517 -17.851 1.00 92.06 97 ARG A CA 1
ATOM 805 C C . ARG A 1 97 ? 17.839 2.225 -17.461 1.00 92.06 97 ARG A C 1
ATOM 807 O O . ARG A 1 97 ? 18.728 2.359 -18.292 1.00 92.06 97 ARG A O 1
ATOM 814 N N . GLN A 1 98 ? 17.942 2.691 -16.218 1.00 90.19 98 GLN A N 1
ATOM 815 C CA . GLN A 1 98 ? 19.118 3.415 -15.730 1.00 90.19 98 GLN A CA 1
ATOM 816 C C . GLN A 1 98 ? 20.274 2.496 -15.325 1.00 90.19 98 GLN A C 1
ATOM 818 O O . GLN A 1 98 ? 21.432 2.898 -15.426 1.00 90.19 98 GLN A O 1
ATOM 823 N N . ARG A 1 99 ? 19.980 1.291 -14.822 1.00 90.00 99 ARG A N 1
ATOM 824 C CA . ARG A 1 99 ? 20.995 0.399 -14.239 1.00 90.00 99 ARG A CA 1
ATOM 825 C C . ARG A 1 99 ? 21.513 -0.668 -15.191 1.00 90.00 99 ARG A C 1
ATOM 827 O O . ARG A 1 99 ? 22.637 -1.120 -14.993 1.00 90.00 99 ARG A O 1
ATOM 834 N N . LEU A 1 100 ? 20.709 -1.095 -16.162 1.00 89.56 100 LEU A N 1
ATOM 835 C CA . LEU A 1 100 ? 21.103 -2.149 -17.090 1.00 89.56 100 LEU A CA 1
ATOM 836 C C . LEU A 1 100 ? 21.969 -1.588 -18.219 1.00 89.56 100 LEU A C 1
ATOM 838 O O . LEU A 1 100 ? 21.655 -0.579 -18.849 1.00 89.56 100 LEU A O 1
ATOM 842 N N . ASN A 1 101 ? 23.068 -2.279 -18.491 1.00 88.44 101 ASN A N 1
ATOM 843 C CA . ASN A 1 101 ? 23.971 -2.000 -19.586 1.00 88.44 101 ASN A CA 1
ATOM 844 C C . ASN A 1 101 ? 23.440 -2.626 -20.879 1.00 88.44 101 ASN A C 1
ATOM 846 O O . ASN A 1 101 ? 23.667 -3.795 -21.186 1.00 88.44 101 ASN A O 1
ATOM 850 N N . THR A 1 102 ? 22.795 -1.809 -21.704 1.00 87.50 102 THR A N 1
ATOM 851 C CA . THR A 1 102 ? 22.224 -2.247 -22.984 1.00 87.50 102 THR A CA 1
ATOM 852 C C . THR A 1 102 ? 23.266 -2.599 -24.051 1.00 87.50 102 THR A C 1
ATOM 854 O O . THR A 1 102 ? 22.886 -3.007 -25.144 1.00 87.50 102 THR A O 1
ATOM 857 N N . ALA A 1 103 ? 24.567 -2.425 -23.780 1.00 89.12 103 ALA A N 1
ATOM 858 C CA . ALA A 1 103 ? 25.637 -2.809 -24.701 1.00 89.12 103 ALA A CA 1
ATOM 859 C C . ALA A 1 103 ? 25.980 -4.308 -24.646 1.00 89.12 103 ALA A C 1
ATOM 861 O O . ALA A 1 103 ? 26.739 -4.780 -25.492 1.00 89.12 103 ALA A O 1
ATOM 862 N N . ILE A 1 104 ? 25.460 -5.048 -23.658 1.00 90.00 104 ILE A N 1
ATOM 863 C CA . ILE A 1 104 ? 25.650 -6.496 -23.544 1.00 90.00 104 ILE A CA 1
ATOM 864 C C . ILE A 1 104 ? 24.324 -7.238 -23.725 1.00 90.00 104 ILE A C 1
ATOM 866 O O . ILE A 1 104 ? 23.307 -6.890 -23.124 1.00 90.00 104 ILE A O 1
ATOM 870 N N . ASP A 1 105 ? 24.354 -8.291 -24.543 1.00 90.19 105 ASP A N 1
ATOM 871 C CA . ASP A 1 105 ? 23.153 -9.020 -24.966 1.00 90.19 105 ASP A CA 1
ATOM 872 C C . ASP A 1 105 ? 22.273 -9.521 -23.806 1.00 90.19 105 ASP A C 1
ATOM 874 O O . ASP A 1 105 ? 21.055 -9.351 -23.893 1.00 90.19 105 ASP A O 1
ATOM 878 N N . PRO A 1 106 ? 22.813 -10.092 -22.706 1.00 91.44 106 PRO A N 1
ATOM 879 C CA . PRO A 1 106 ? 21.967 -10.606 -21.630 1.00 91.44 106 PRO A CA 1
ATOM 880 C C . PRO A 1 106 ? 21.143 -9.515 -20.937 1.00 91.44 106 PRO A C 1
ATOM 882 O O . PRO A 1 106 ? 19.953 -9.702 -20.695 1.00 91.44 106 PRO A O 1
ATOM 885 N N . GLU A 1 107 ? 21.752 -8.365 -20.641 1.00 90.56 107 GLU A N 1
ATOM 886 C CA . GLU A 1 107 ? 21.061 -7.267 -19.957 1.00 90.56 107 GLU A CA 1
ATOM 887 C C . GLU A 1 107 ? 20.117 -6.517 -20.898 1.00 90.56 107 GLU A C 1
ATOM 889 O O . GLU A 1 107 ? 19.048 -6.088 -20.470 1.00 90.56 107 GLU A O 1
ATOM 894 N N . TYR A 1 108 ? 20.450 -6.425 -22.189 1.00 91.88 108 TYR A N 1
ATOM 895 C CA . TYR A 1 108 ? 19.535 -5.899 -23.201 1.00 91.88 108 TYR A CA 1
ATOM 896 C C . TYR A 1 108 ? 18.264 -6.751 -23.330 1.00 91.88 108 TYR A C 1
ATOM 898 O O . TYR A 1 108 ? 17.153 -6.215 -23.329 1.00 91.88 108 TYR A O 1
ATOM 906 N N . LEU A 1 109 ? 18.411 -8.078 -23.429 1.00 92.06 109 LEU A N 1
ATOM 907 C CA . LEU A 1 109 ? 17.271 -8.993 -23.516 1.00 92.06 109 LEU A CA 1
ATOM 908 C C . LEU A 1 109 ? 16.410 -8.920 -22.257 1.00 92.06 109 LEU A C 1
ATOM 910 O O . LEU A 1 109 ? 15.189 -8.811 -22.360 1.00 92.06 109 LEU A O 1
ATOM 914 N N . TRP A 1 110 ? 17.048 -8.895 -21.086 1.00 93.38 110 TRP A N 1
ATOM 915 C CA . TRP A 1 110 ? 16.334 -8.764 -19.824 1.00 93.38 110 TRP A CA 1
ATOM 916 C C . TRP A 1 110 ? 15.585 -7.431 -19.724 1.00 93.38 110 TRP A C 1
ATOM 918 O O . TRP A 1 110 ? 14.411 -7.419 -19.352 1.00 93.38 110 TRP A O 1
ATOM 928 N N . LEU A 1 111 ? 16.210 -6.314 -20.113 1.00 93.62 111 LEU A N 1
ATOM 929 C CA . LEU A 1 111 ? 15.531 -5.020 -20.143 1.00 93.62 111 LEU A CA 1
ATOM 930 C C . LEU A 1 111 ? 14.292 -5.087 -21.039 1.00 93.62 111 LEU A C 1
ATOM 932 O O . LEU A 1 111 ? 13.216 -4.693 -20.609 1.00 93.62 111 LEU A O 1
ATOM 936 N N . LYS A 1 112 ? 14.414 -5.644 -22.247 1.00 93.31 112 LYS A N 1
ATOM 937 C CA . LYS A 1 112 ? 13.297 -5.757 -23.193 1.00 93.31 112 LYS A CA 1
ATOM 938 C C . LYS A 1 112 ? 12.122 -6.569 -22.635 1.00 93.31 112 LYS A C 1
ATOM 940 O O . LYS A 1 112 ? 10.967 -6.203 -22.855 1.00 93.31 112 LYS A O 1
ATOM 945 N N . GLU A 1 113 ? 12.399 -7.661 -21.927 1.00 94.19 113 GLU A N 1
ATOM 946 C CA . GLU A 1 113 ? 11.369 -8.457 -21.248 1.00 94.19 113 GLU A CA 1
ATOM 947 C C . GLU A 1 113 ? 10.705 -7.657 -20.121 1.00 94.19 113 GLU A C 1
ATOM 949 O O . GLU A 1 113 ? 9.479 -7.528 -20.094 1.00 94.19 113 GLU A O 1
ATOM 954 N N . ALA A 1 114 ? 11.513 -7.038 -19.258 1.00 93.00 114 ALA A N 1
ATOM 955 C CA . ALA A 1 114 ? 11.036 -6.221 -18.149 1.00 93.00 114 ALA A CA 1
ATOM 956 C C . ALA A 1 114 ? 10.184 -5.031 -18.629 1.00 93.00 114 ALA A C 1
ATOM 958 O O . ALA A 1 114 ? 9.144 -4.735 -18.044 1.00 93.00 114 ALA A O 1
ATOM 959 N N . GLU A 1 115 ? 10.569 -4.369 -19.724 1.00 94.06 115 GLU A N 1
ATOM 960 C CA . GLU A 1 115 ? 9.782 -3.292 -20.330 1.00 94.06 115 GLU A CA 1
ATOM 961 C C . GLU A 1 115 ? 8.398 -3.771 -20.776 1.00 94.06 115 GLU A C 1
ATOM 963 O O . GLU A 1 115 ? 7.410 -3.064 -20.570 1.00 94.06 115 GLU A O 1
ATOM 968 N N . GLY A 1 116 ? 8.306 -4.972 -21.354 1.00 94.19 116 GLY A N 1
ATOM 969 C CA . GLY A 1 116 ? 7.032 -5.573 -21.744 1.00 94.19 116 GLY A CA 1
ATOM 970 C C . GLY A 1 116 ? 6.127 -5.855 -20.543 1.00 94.19 116 GLY A C 1
ATOM 971 O O . GLY A 1 116 ? 4.940 -5.514 -20.566 1.00 94.19 116 GLY A O 1
ATOM 972 N N . GLU A 1 117 ? 6.690 -6.431 -19.480 1.00 95.56 117 GLU A N 1
ATOM 973 C CA . GLU A 1 117 ? 5.964 -6.736 -18.243 1.00 95.56 117 GLU A CA 1
ATOM 974 C C . GLU A 1 117 ? 5.472 -5.470 -17.538 1.00 95.56 117 GLU A C 1
ATOM 976 O O . GLU A 1 117 ? 4.282 -5.354 -17.222 1.00 95.56 117 GLU A O 1
ATOM 981 N N . TYR A 1 118 ? 6.358 -4.490 -17.337 1.00 95.81 118 TYR A N 1
ATOM 982 C CA . TYR A 1 118 ? 5.999 -3.240 -16.674 1.00 95.81 118 TYR A CA 1
ATOM 983 C C . TYR A 1 118 ? 5.015 -2.423 -17.502 1.00 95.81 118 TYR A C 1
ATOM 985 O O . TYR A 1 118 ? 4.062 -1.895 -16.934 1.00 95.81 118 TYR A O 1
ATOM 993 N N . ARG A 1 119 ? 5.172 -2.360 -18.833 1.00 95.56 119 ARG A N 1
ATOM 994 C CA . ARG A 1 119 ? 4.212 -1.667 -19.705 1.00 95.56 119 ARG A CA 1
ATOM 995 C C . ARG A 1 119 ? 2.808 -2.227 -19.534 1.00 95.56 119 ARG A C 1
ATOM 997 O O . ARG A 1 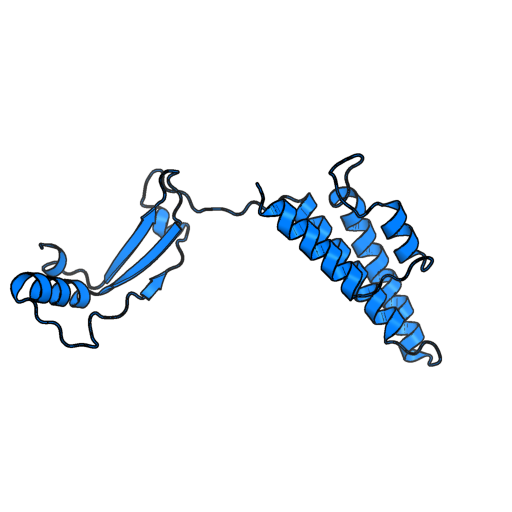119 ? 1.874 -1.449 -19.360 1.00 95.56 119 ARG A O 1
ATOM 1004 N N . LYS A 1 120 ? 2.662 -3.554 -19.546 1.00 95.56 120 LYS A N 1
ATOM 1005 C CA . LYS A 1 120 ? 1.361 -4.198 -19.354 1.00 95.56 120 LYS A CA 1
ATOM 1006 C C . LYS A 1 120 ? 0.772 -3.865 -17.981 1.00 95.56 120 LYS A C 1
ATOM 1008 O O . LYS A 1 120 ? -0.357 -3.397 -17.908 1.00 95.56 120 LYS A O 1
ATOM 1013 N N . ALA A 1 121 ? 1.552 -4.033 -16.913 1.00 95.25 121 ALA A N 1
ATOM 1014 C CA . ALA A 1 121 ? 1.084 -3.764 -15.554 1.00 95.25 121 ALA A CA 1
ATOM 1015 C C . ALA A 1 121 ? 0.680 -2.292 -15.343 1.00 95.25 121 ALA A C 1
ATOM 1017 O O . ALA A 1 121 ? -0.316 -2.008 -14.687 1.00 95.25 121 ALA A O 1
ATOM 1018 N N . ILE A 1 122 ? 1.428 -1.349 -15.924 1.00 95.94 122 ILE A N 1
ATOM 1019 C CA . ILE A 1 122 ? 1.108 0.084 -15.874 1.00 95.94 122 ILE A CA 1
ATOM 1020 C C . ILE A 1 122 ? -0.194 0.369 -16.632 1.00 95.94 122 ILE A C 1
ATOM 1022 O O . ILE A 1 122 ? -1.037 1.108 -16.132 1.00 95.94 122 ILE A O 1
ATOM 1026 N N . GLN A 1 123 ? -0.381 -0.222 -17.815 1.00 93.62 123 GLN A N 1
ATOM 1027 C CA . GLN A 1 123 ? -1.596 -0.043 -18.617 1.00 93.62 123 GLN A CA 1
ATOM 1028 C C . GLN A 1 123 ? -2.846 -0.614 -17.938 1.00 93.62 123 GLN A C 1
ATOM 1030 O O . GLN A 1 123 ? -3.902 0.016 -18.009 1.00 93.62 123 GLN A O 1
ATOM 1035 N N . ASP A 1 124 ? -2.719 -1.760 -17.266 1.00 94.12 124 ASP A N 1
ATOM 1036 C CA . ASP A 1 124 ? -3.818 -2.395 -16.531 1.00 94.12 124 ASP A CA 1
ATOM 1037 C C . ASP A 1 124 ? -4.354 -1.473 -15.414 1.00 94.12 124 ASP A C 1
ATOM 1039 O O . ASP A 1 124 ? -5.566 -1.391 -15.206 1.00 94.12 124 ASP A O 1
ATOM 1043 N N . ASP A 1 125 ? -3.471 -0.722 -14.747 1.00 93.81 125 ASP A N 1
ATOM 1044 C CA . ASP A 1 125 ? -3.838 0.188 -13.655 1.00 93.81 125 ASP A CA 1
ATOM 1045 C C . ASP A 1 125 ? -4.180 1.619 -14.110 1.00 93.81 125 ASP A C 1
ATOM 1047 O O . ASP A 1 125 ? -4.872 2.343 -13.391 1.00 93.81 125 ASP A O 1
ATOM 1051 N N . LEU A 1 126 ? -3.741 2.036 -15.303 1.00 90.81 126 LEU A N 1
ATOM 1052 C CA . LEU A 1 126 ? -3.789 3.426 -15.778 1.00 90.81 126 LEU A CA 1
ATOM 1053 C C . LEU A 1 126 ? -5.188 4.054 -15.709 1.00 90.81 126 LEU A C 1
ATOM 1055 O O . LEU A 1 126 ? -5.355 5.191 -15.267 1.00 90.81 126 LEU A O 1
ATOM 1059 N N . ASN A 1 127 ? -6.205 3.314 -16.152 1.00 87.88 127 ASN A N 1
ATOM 1060 C CA . ASN A 1 127 ? -7.575 3.827 -16.215 1.00 87.88 127 ASN A CA 1
ATOM 1061 C C . ASN A 1 127 ? -8.248 3.909 -14.844 1.00 87.88 127 ASN A C 1
ATOM 1063 O O . ASN A 1 127 ? -9.134 4.738 -14.658 1.00 87.88 127 ASN A O 1
ATOM 1067 N N . THR A 1 128 ? -7.841 3.064 -13.898 1.00 88.44 128 THR A N 1
ATOM 1068 C CA . THR A 1 128 ? -8.349 3.096 -12.522 1.00 88.44 128 THR A CA 1
ATOM 1069 C C . THR A 1 128 ? -7.614 4.146 -11.692 1.00 88.44 128 THR A C 1
ATOM 1071 O O . THR A 1 128 ? -8.234 4.819 -10.878 1.00 88.44 128 THR A O 1
ATOM 1074 N N . ALA A 1 129 ? -6.312 4.323 -11.921 1.00 86.38 129 ALA A N 1
ATOM 1075 C CA . ALA A 1 129 ? -5.480 5.286 -11.209 1.00 86.38 129 ALA A CA 1
ATOM 1076 C C . ALA A 1 129 ? -5.800 6.752 -11.558 1.00 86.38 129 ALA A C 1
ATOM 1078 O O . ALA A 1 129 ? -5.698 7.621 -10.693 1.00 86.38 129 ALA A O 1
ATOM 1079 N N . ILE A 1 130 ? -6.155 7.032 -12.821 1.00 84.19 130 ILE A N 1
ATOM 1080 C CA . ILE A 1 130 ? -6.358 8.393 -13.345 1.00 84.19 130 ILE A CA 1
ATOM 1081 C C . ILE A 1 130 ? -7.703 8.474 -14.101 1.00 84.19 130 ILE A C 1
ATOM 1083 O O . ILE A 1 130 ? -7.733 8.365 -15.331 1.00 84.19 130 ILE A O 1
ATOM 1087 N N . PRO A 1 131 ? -8.843 8.639 -13.409 1.00 71.06 131 PRO A N 1
ATOM 1088 C CA . PRO A 1 131 ? -10.124 8.924 -14.061 1.00 71.06 131 PRO A CA 1
ATOM 1089 C C . PRO A 1 131 ? -10.168 10.378 -14.598 1.00 71.06 131 PRO A C 1
ATOM 1091 O O . PRO A 1 131 ? -9.723 11.301 -13.923 1.00 71.06 131 PRO A O 1
ATOM 1094 N N . GLU A 1 132 ? -10.681 10.608 -15.815 1.00 70.06 132 GLU A N 1
ATOM 1095 C CA . GLU A 1 132 ? -10.761 11.946 -16.452 1.00 70.06 132 GLU A CA 1
ATOM 1096 C C . GLU A 1 132 ? -12.020 12.763 -16.046 1.00 70.06 132 GLU A C 1
ATOM 1098 O O . GLU A 1 132 ? -13.097 12.167 -15.974 1.00 70.06 132 GLU A O 1
ATOM 1103 N N . PRO A 1 133 ? -11.963 14.116 -15.937 1.00 57.81 133 PRO A N 1
ATOM 1104 C CA . PRO A 1 133 ? -10.817 14.916 -15.522 1.00 57.81 133 PRO A CA 1
ATOM 1105 C C . PRO A 1 133 ? -11.089 15.798 -14.284 1.00 57.81 133 PRO A C 1
ATOM 1107 O O . PRO A 1 133 ? -12.200 16.253 -14.019 1.00 57.81 133 PRO A O 1
ATOM 1110 N N . ASP A 1 134 ? -9.972 16.103 -13.626 1.00 50.91 134 ASP A N 1
ATOM 1111 C CA . ASP A 1 134 ? -9.744 17.077 -12.555 1.00 50.91 134 ASP A CA 1
ATOM 1112 C C . ASP A 1 134 ? -9.895 16.580 -11.109 1.00 50.91 134 ASP A C 1
ATOM 1114 O O . ASP A 1 134 ? -10.812 16.922 -10.365 1.00 50.91 134 ASP A O 1
ATOM 1118 N N . THR A 1 135 ? -8.915 15.785 -10.676 1.00 50.12 135 THR A N 1
ATOM 1119 C CA . THR A 1 135 ? -8.700 15.476 -9.258 1.00 50.12 135 THR A CA 1
ATOM 1120 C C . THR A 1 135 ? -7.377 16.041 -8.753 1.00 50.12 135 THR A C 1
ATOM 1122 O O . THR A 1 135 ? -6.666 15.324 -8.059 1.00 50.12 135 THR A O 1
ATOM 1125 N N . GLY A 1 136 ? -6.980 17.266 -9.136 1.00 56.31 136 GLY A N 1
ATOM 1126 C CA . GLY A 1 136 ? -5.814 17.961 -8.548 1.00 56.31 136 GLY A CA 1
ATOM 1127 C C . GLY A 1 136 ? -4.505 17.150 -8.505 1.00 56.31 136 GLY A C 1
ATOM 1128 O O . GLY A 1 136 ? -3.620 17.421 -7.694 1.00 56.31 136 GLY A O 1
ATOM 1129 N N . LEU A 1 137 ? -4.415 16.111 -9.338 1.00 59.62 137 LEU A N 1
ATOM 1130 C CA . LEU A 1 137 ? -3.361 15.110 -9.358 1.00 59.62 137 LEU A CA 1
ATOM 1131 C C . LEU A 1 137 ? -2.350 15.571 -10.397 1.00 59.62 137 LEU A C 1
ATOM 1133 O O . LEU A 1 137 ? -2.706 15.869 -11.531 1.00 59.62 137 LEU A O 1
ATOM 1137 N N . THR A 1 138 ? -1.083 15.638 -10.004 1.00 68.88 138 THR A N 1
ATOM 1138 C CA . THR A 1 138 ? -0.003 16.161 -10.849 1.00 68.88 138 THR A CA 1
ATOM 1139 C C . THR A 1 138 ? 0.465 15.184 -11.928 1.00 68.88 138 THR A C 1
ATOM 1141 O O . THR A 1 138 ? 1.424 15.501 -12.613 1.00 68.88 138 THR A O 1
ATOM 1144 N N . VAL A 1 139 ? -0.141 13.995 -12.037 1.00 82.31 139 VAL A N 1
ATOM 1145 C CA . VAL A 1 139 ? 0.242 12.957 -13.004 1.00 82.31 139 VAL A CA 1
ATOM 1146 C C . VAL A 1 139 ? -0.928 12.682 -13.936 1.00 82.31 139 VAL A C 1
ATOM 1148 O O . VAL A 1 139 ? -2.012 12.307 -13.487 1.00 82.31 139 VAL A O 1
ATOM 1151 N N . THR A 1 140 ? -0.689 12.853 -15.229 1.00 87.44 140 THR A N 1
ATOM 1152 C CA . THR A 1 140 ? -1.650 12.658 -16.319 1.00 87.44 140 THR A CA 1
ATOM 1153 C C . THR A 1 140 ? -1.399 11.347 -17.062 1.00 87.44 140 THR A C 1
ATOM 1155 O O . THR A 1 140 ? -0.302 10.782 -17.012 1.00 87.44 140 THR A O 1
ATOM 1158 N N . LYS A 1 141 ? -2.409 10.850 -17.790 1.00 89.06 141 LYS A N 1
ATOM 1159 C CA . LYS A 1 141 ? -2.235 9.653 -18.628 1.00 89.06 141 LYS A CA 1
ATOM 1160 C C . LYS A 1 141 ? -1.192 9.894 -19.713 1.00 89.06 141 LYS A C 1
ATOM 1162 O O . LYS A 1 141 ? -0.387 9.010 -19.992 1.00 89.06 141 LYS A O 1
ATOM 1167 N N . GLU A 1 142 ? -1.170 11.093 -20.283 1.00 88.94 142 GLU A N 1
ATOM 1168 C CA . GLU A 1 142 ? -0.205 11.517 -21.292 1.00 88.94 142 GLU A CA 1
ATOM 1169 C C . GLU A 1 142 ? 1.231 11.439 -20.769 1.00 88.94 142 GLU A C 1
ATOM 1171 O O . GLU A 1 142 ? 2.118 10.960 -21.474 1.00 88.94 142 GLU A O 1
ATOM 1176 N N . GLU A 1 143 ? 1.477 11.875 -19.531 1.00 90.06 143 GLU A N 1
ATOM 1177 C CA . GLU A 1 143 ? 2.801 11.771 -18.909 1.00 90.06 143 GLU A CA 1
ATOM 1178 C C . GLU A 1 143 ? 3.223 10.316 -18.706 1.00 90.06 143 GLU A C 1
ATOM 1180 O O . GLU A 1 143 ? 4.359 9.968 -19.027 1.00 90.06 143 GLU A O 1
ATOM 1185 N N . ILE A 1 144 ? 2.314 9.446 -18.253 1.00 92.88 144 ILE A N 1
ATOM 1186 C CA . ILE A 1 144 ? 2.606 8.012 -18.121 1.00 92.88 144 ILE A CA 1
ATOM 1187 C C . ILE A 1 144 ? 2.916 7.385 -19.484 1.00 92.88 144 ILE A C 1
ATOM 1189 O O . ILE A 1 144 ? 3.882 6.631 -19.603 1.00 92.88 144 ILE A O 1
ATOM 1193 N N . MET A 1 145 ? 2.157 7.726 -20.527 1.00 92.12 145 MET A N 1
ATOM 1194 C CA . MET A 1 145 ? 2.402 7.219 -21.880 1.00 92.12 145 MET A CA 1
ATOM 1195 C C . MET A 1 145 ? 3.768 7.658 -22.418 1.00 92.12 145 MET A C 1
ATOM 1197 O O . MET A 1 145 ? 4.514 6.816 -22.914 1.00 92.12 145 MET A O 1
ATOM 1201 N N . LYS A 1 146 ? 4.161 8.922 -22.215 1.00 93.00 146 LYS A N 1
ATOM 1202 C CA . LYS A 1 146 ? 5.510 9.403 -22.565 1.00 93.00 146 LYS A CA 1
ATOM 1203 C C . LYS A 1 146 ? 6.614 8.622 -21.855 1.00 93.00 146 LYS A C 1
ATOM 1205 O O . LYS A 1 146 ? 7.659 8.364 -22.448 1.00 93.00 146 LYS A O 1
ATOM 1210 N N . ILE A 1 147 ? 6.399 8.229 -20.597 1.00 93.25 147 ILE A N 1
ATOM 1211 C CA . ILE A 1 147 ? 7.360 7.392 -19.869 1.00 93.25 147 ILE A CA 1
ATOM 1212 C C . ILE A 1 147 ? 7.422 5.994 -20.478 1.00 93.25 147 ILE A C 1
ATOM 1214 O O . ILE A 1 147 ? 8.511 5.483 -20.740 1.00 93.25 147 ILE A O 1
ATOM 1218 N N . LEU A 1 148 ? 6.274 5.373 -20.751 1.00 92.94 148 LEU A N 1
ATOM 1219 C CA . LEU A 1 148 ? 6.227 4.051 -21.377 1.00 92.94 148 LEU A CA 1
ATOM 1220 C C . LEU A 1 148 ? 6.965 4.040 -22.719 1.00 92.94 148 LEU A C 1
ATOM 1222 O O . LEU A 1 148 ? 7.767 3.133 -22.964 1.00 92.94 148 LEU A O 1
ATOM 1226 N N . ASP A 1 149 ? 6.756 5.069 -23.537 1.00 92.31 149 ASP A N 1
ATOM 1227 C CA . ASP A 1 149 ? 7.350 5.224 -24.868 1.00 92.31 149 ASP A CA 1
ATOM 1228 C C . ASP A 1 149 ? 8.797 5.744 -24.838 1.00 92.31 149 ASP A C 1
ATOM 1230 O O . ASP A 1 149 ? 9.409 5.949 -25.884 1.00 92.31 149 ASP A O 1
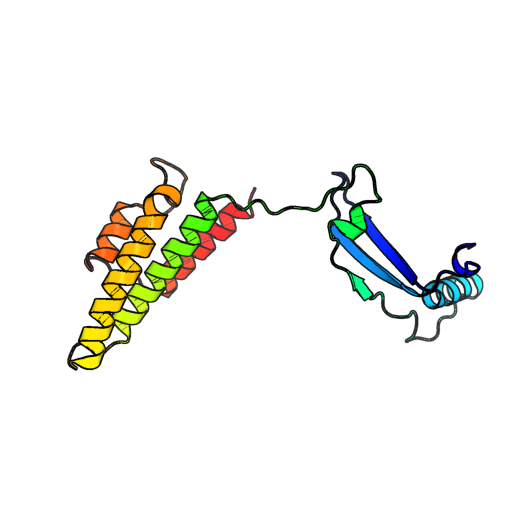ATOM 1234 N N . ASN A 1 150 ? 9.381 5.859 -23.637 1.00 87.94 150 ASN A N 1
ATOM 1235 C CA . ASN A 1 150 ? 10.768 6.264 -23.407 1.00 87.94 150 ASN A CA 1
ATOM 1236 C C . ASN A 1 150 ? 11.083 7.687 -23.918 1.00 87.94 150 ASN A C 1
ATOM 1238 O O . ASN A 1 150 ? 12.238 8.030 -24.161 1.00 87.94 150 ASN A O 1
ATOM 1242 N N . GLU A 1 151 ? 10.053 8.522 -24.060 1.00 89.56 151 GLU A N 1
ATOM 1243 C CA . GLU A 1 151 ? 10.154 9.944 -24.409 1.00 89.56 151 GLU A CA 1
ATOM 1244 C C . GLU A 1 151 ? 10.408 10.816 -23.169 1.00 89.56 151 GLU A C 1
ATOM 1246 O O . GLU A 1 151 ? 10.882 11.947 -23.273 1.00 89.56 151 GLU A O 1
ATOM 1251 N N . SER A 1 152 ? 10.099 10.281 -21.984 1.00 88.44 152 SER A N 1
ATOM 1252 C CA . SER A 1 152 ? 10.365 10.880 -20.679 1.00 88.44 152 SER A CA 1
ATOM 1253 C C . SER A 1 152 ? 10.948 9.831 -19.733 1.00 88.44 152 SER A C 1
ATOM 1255 O O . SER A 1 152 ? 10.432 8.721 -19.640 1.00 88.44 152 SER A O 1
ATOM 1257 N N . ASN A 1 153 ? 12.012 10.174 -19.010 1.00 86.19 153 ASN A N 1
ATOM 1258 C CA . ASN A 1 153 ? 12.600 9.318 -17.979 1.00 86.19 153 ASN A CA 1
ATOM 1259 C C . ASN A 1 153 ? 12.765 10.135 -16.695 1.00 86.19 153 ASN A C 1
ATOM 1261 O O . ASN A 1 153 ? 13.846 10.686 -16.469 1.00 86.19 153 ASN A O 1
ATOM 1265 N N . PRO A 1 154 ? 11.697 10.262 -15.887 1.00 88.81 154 PRO A N 1
ATOM 1266 C CA . PRO A 1 154 ? 11.769 10.981 -14.625 1.00 88.81 154 PRO A CA 1
ATOM 1267 C C . PRO A 1 154 ? 12.776 10.319 -13.691 1.00 88.81 154 PRO A C 1
ATOM 1269 O O . PRO A 1 154 ? 13.003 9.110 -13.744 1.00 88.81 154 PRO A O 1
ATOM 1272 N N . GLY A 1 155 ? 13.379 11.110 -12.813 1.00 89.56 155 GLY A N 1
ATOM 1273 C CA . GLY A 1 155 ? 14.251 10.576 -11.777 1.00 89.56 155 GLY A CA 1
ATOM 1274 C C . GLY A 1 155 ? 13.459 9.753 -10.761 1.00 89.56 155 GLY A C 1
ATOM 1275 O O . GLY A 1 155 ? 12.319 10.071 -10.428 1.00 89.56 155 GLY A O 1
ATOM 1276 N N . SER A 1 156 ? 14.080 8.734 -10.173 1.00 88.75 156 SER A N 1
ATOM 1277 C CA . SER A 1 156 ? 13.453 7.929 -9.115 1.00 88.75 156 SER A CA 1
ATOM 1278 C C . SER A 1 156 ? 12.977 8.760 -7.923 1.00 88.75 156 SER A C 1
ATOM 1280 O O . SER A 1 156 ? 11.943 8.457 -7.330 1.00 88.75 156 SER A O 1
ATOM 1282 N N . GLY A 1 157 ? 13.703 9.837 -7.599 1.00 89.50 157 GLY A N 1
ATOM 1283 C CA . GLY A 1 157 ? 13.288 10.812 -6.591 1.00 89.50 157 GLY A CA 1
ATOM 1284 C C . GLY A 1 157 ? 11.976 11.510 -6.953 1.00 89.50 157 GLY A C 1
ATOM 1285 O O . GLY A 1 157 ? 11.085 11.589 -6.115 1.00 89.50 157 GLY A O 1
ATOM 1286 N N . GLU A 1 158 ? 11.811 11.920 -8.212 1.00 90.12 158 GLU A N 1
ATOM 1287 C CA . GLU A 1 158 ? 10.599 12.591 -8.701 1.00 90.12 158 GLU A CA 1
ATOM 1288 C C . GLU A 1 158 ? 9.379 11.664 -8.609 1.00 90.12 158 GLU A C 1
ATOM 1290 O O . GLU A 1 158 ? 8.316 12.064 -8.138 1.00 90.12 158 GLU A O 1
ATOM 1295 N N . ILE A 1 159 ? 9.542 10.389 -8.978 1.00 91.81 159 ILE A N 1
ATOM 1296 C CA . ILE A 1 159 ? 8.475 9.380 -8.883 1.00 91.81 159 ILE A CA 1
ATOM 1297 C C . ILE A 1 159 ? 8.064 9.167 -7.416 1.00 91.81 159 ILE A C 1
ATOM 1299 O O . ILE A 1 159 ? 6.873 9.122 -7.097 1.00 91.81 159 ILE A O 1
ATOM 1303 N N . CYS A 1 160 ? 9.037 9.085 -6.503 1.00 89.38 160 CYS A N 1
ATOM 1304 C CA . CYS A 1 160 ? 8.785 8.989 -5.065 1.00 89.38 160 CYS A CA 1
ATOM 1305 C C . CYS A 1 160 ? 8.072 10.227 -4.509 1.00 89.38 160 CYS A C 1
ATOM 1307 O O . CYS A 1 160 ? 7.133 10.084 -3.725 1.00 89.38 160 CYS A O 1
ATOM 1309 N N . GLU A 1 161 ? 8.462 11.430 -4.928 1.00 90.19 161 GLU A N 1
ATOM 1310 C CA . GLU A 1 161 ? 7.797 12.671 -4.523 1.00 90.19 161 GLU A CA 1
ATOM 1311 C C . GLU A 1 161 ? 6.328 12.704 -4.958 1.00 90.19 161 GLU A C 1
ATOM 1313 O O . GLU A 1 161 ? 5.466 13.118 -4.181 1.00 90.19 161 GLU A O 1
ATOM 1318 N N . LEU A 1 162 ? 6.016 12.228 -6.167 1.00 89.62 162 LEU A N 1
ATOM 1319 C CA . LEU A 1 162 ? 4.638 12.122 -6.655 1.00 89.62 162 LEU A CA 1
ATOM 1320 C C . LEU A 1 162 ? 3.807 11.154 -5.800 1.00 89.62 162 LEU A C 1
ATOM 1322 O O . LEU A 1 162 ? 2.681 11.478 -5.414 1.00 89.62 162 LEU A O 1
ATOM 1326 N N . MET A 1 163 ? 4.378 10.001 -5.435 1.00 90.06 163 MET A N 1
ATOM 1327 C CA . MET A 1 163 ? 3.739 9.053 -4.515 1.00 90.06 163 MET A CA 1
ATOM 1328 C C . MET A 1 163 ? 3.512 9.667 -3.124 1.00 90.06 163 MET A C 1
ATOM 1330 O O . MET A 1 163 ? 2.429 9.525 -2.554 1.00 90.06 163 MET A O 1
ATOM 1334 N N . MET A 1 164 ? 4.488 10.403 -2.584 1.00 89.00 164 MET A N 1
ATOM 1335 C CA . MET A 1 164 ? 4.356 11.068 -1.282 1.00 89.00 164 MET A CA 1
ATOM 1336 C C . MET A 1 164 ? 3.290 12.166 -1.292 1.00 89.00 164 MET A C 1
ATOM 1338 O O . MET A 1 164 ? 2.486 12.239 -0.362 1.00 89.00 164 MET A O 1
ATOM 1342 N N . LYS A 1 165 ? 3.231 12.986 -2.350 1.00 87.38 165 LYS A N 1
ATOM 134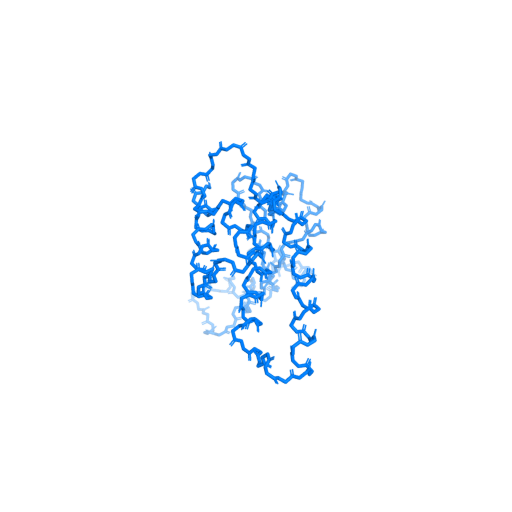3 C CA . LYS A 1 165 ? 2.184 14.006 -2.520 1.00 87.38 165 LYS A CA 1
ATOM 1344 C C . LYS A 1 165 ? 0.792 13.374 -2.529 1.00 87.38 165 LYS A C 1
ATOM 1346 O O . LYS A 1 165 ? -0.099 13.854 -1.832 1.00 87.38 165 LYS A O 1
ATOM 1351 N N . LYS A 1 166 ? 0.610 12.258 -3.245 1.00 85.94 166 LYS A N 1
ATOM 1352 C CA . LYS A 1 166 ? -0.660 11.515 -3.244 1.00 85.94 166 LYS A CA 1
ATOM 1353 C C . LYS A 1 166 ? -1.020 10.995 -1.849 1.00 85.94 166 LYS A C 1
ATOM 1355 O O . LYS A 1 166 ? -2.155 11.176 -1.418 1.00 85.94 166 LYS A O 1
ATOM 1360 N N . ALA A 1 167 ? -0.061 10.428 -1.116 1.00 85.31 167 ALA A N 1
ATOM 1361 C CA . ALA A 1 167 ? -0.290 9.952 0.250 1.00 85.31 167 ALA A CA 1
ATOM 1362 C C . ALA A 1 167 ? -0.697 11.085 1.215 1.00 85.31 167 ALA A C 1
ATOM 1364 O O . ALA A 1 167 ? -1.569 10.900 2.062 1.00 85.31 167 ALA A O 1
ATOM 1365 N N . GLN A 1 168 ? -0.108 12.277 1.077 1.00 82.69 168 GLN A N 1
ATOM 1366 C CA . GLN A 1 168 ? -0.484 13.448 1.878 1.00 82.69 168 GLN A CA 1
ATOM 1367 C C . GLN A 1 168 ? -1.922 13.900 1.603 1.00 82.69 168 GLN A C 1
ATOM 1369 O O . GLN A 1 168 ? -2.657 14.200 2.545 1.00 82.69 168 GLN A O 1
ATOM 1374 N N . LEU A 1 169 ? -2.344 13.898 0.335 1.00 79.69 169 LEU A N 1
ATOM 1375 C CA . LEU A 1 169 ? -3.722 14.224 -0.043 1.00 79.69 169 LEU A CA 1
ATOM 1376 C C . LEU A 1 169 ? -4.731 13.232 0.553 1.00 79.69 169 LEU A C 1
ATOM 1378 O O . LEU A 1 169 ? -5.814 13.642 0.958 1.00 79.69 169 LEU A O 1
ATOM 1382 N N . MET A 1 170 ? -4.369 11.951 0.661 1.00 74.38 170 MET A N 1
ATOM 1383 C CA . MET A 1 170 ? -5.227 10.924 1.267 1.00 74.38 170 MET A CA 1
ATOM 1384 C C . MET A 1 170 ? -5.396 11.087 2.780 1.00 74.38 170 MET A C 1
ATOM 1386 O O . MET A 1 170 ? -6.461 10.780 3.299 1.00 74.38 170 MET A O 1
ATOM 1390 N N . ASN A 1 171 ? -4.367 11.571 3.480 1.00 65.88 171 ASN A N 1
ATOM 1391 C CA . ASN A 1 171 ? -4.394 11.774 4.934 1.00 65.88 171 ASN A CA 1
ATOM 1392 C C . ASN A 1 171 ? -5.005 13.123 5.357 1.00 65.88 171 ASN A C 1
ATOM 1394 O O . ASN A 1 171 ? -5.107 13.397 6.550 1.00 65.88 171 ASN A O 1
ATOM 1398 N N . SER A 1 172 ? -5.344 13.990 4.397 1.00 55.16 172 SER A N 1
ATOM 1399 C CA . SER A 1 172 ? -5.904 15.329 4.643 1.00 55.16 172 SER A CA 1
ATOM 1400 C C . SER A 1 172 ? -7.443 15.358 4.617 1.00 55.16 172 SER A C 1
ATOM 1402 O O . SER A 1 172 ? -8.028 16.441 4.602 1.00 55.16 172 SER A O 1
ATOM 1404 N N . ILE A 1 173 ? -8.086 14.185 4.583 1.00 42.44 173 ILE A N 1
ATOM 1405 C CA . ILE A 1 173 ? -9.542 13.962 4.576 1.00 42.44 173 ILE A CA 1
ATOM 1406 C C . ILE A 1 173 ? -9.891 13.113 5.796 1.00 42.44 173 ILE A C 1
ATOM 1408 O O . ILE A 1 173 ? -10.902 13.437 6.454 1.00 42.44 173 ILE A O 1
#

Secondary structure (DSSP, 8-state):
-GGGGSS-SEEEEEEE-TTSEEEEEEEEEHHHHHHHHHHHHHS---TT-S---EEE---HHHHTTSTT-EE------HHHHHHHHHHHHHHHHHHHHHHS-TTSHHHHHHHHHHHHHHHHHHHHHHHHHS-SS-SS-S--HHHHHHHHTTS----HHHHHHHHHHHHHHHTT-

Foldseek 3Di:
DCLLVDPFQKDKDFDADPQQEGPWIWMDGSLLVVQVVCCVVPVDHDPPDSGPTHTDGDDCVNCVPPPPHDYPDDPDQLLLVLQVQLLVLLLVLLVLVVPFDCVDDVSVVVNVVSLVVSLVSNVVSLCSNQPDDDPVQPDDSVNSVCSSVVVDRDDSVVSVVSNVVSVVVVVVD

Radius of gyration: 26.72 Å; chains: 1; bounding box: 48×35×75 Å

=== Feature glossary ===
The record interleaves many kinds of information about one protein. Here is each kind framed as the question it answers.

Q: What does the local fold look like, residue by residue?
A: Th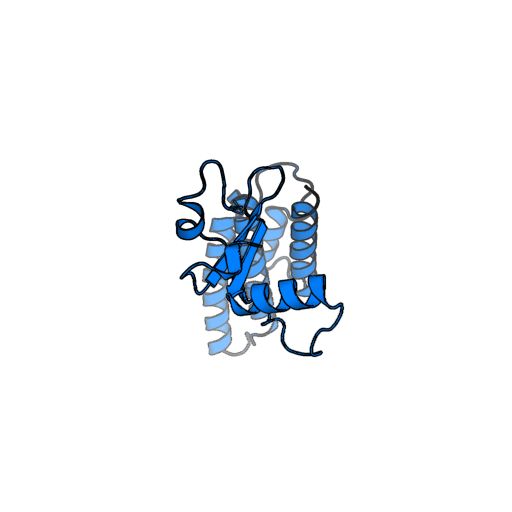e Foldseek 3Di string encodes local tertiary geometry as a 20-letter alphabet — one character per residue — derived from the relative positions of nearby Cα atoms. Unlike the amino-acid sequence, 3Di is a direct function of the 3D structure, so two proteins with the same fold have similar 3Di strings even at low sequence identity.

Q: Which residues are in helices, strands, or loops?
A: The SS8 string is DSSP's per-residue secondary-structure call. α-helix (H) means an i→i+4 H-bond ladder; β-strand (E) means the residue participates in a β-sheet; 3₁₀ (G) and π (I) are tighter and wider helices; T/S are turns/bends; '-' is loop.

Q: How big and how compact is the whole molecule?
A: Radius of gyration (Rg) is the root-mean-square distance of Cα atoms from their centroid — a single number for overall size and compactness. A globular domain of N residues has Rg ≈ 2.2·N^0.38 Å; an extended or disordered chain has a much larger Rg. The Cα contact count is the number of residue pairs whose Cα atoms are within 8 Å and are more than four positions apart in sequence — a standard proxy for tertiary packing density. The bounding box is the smallest axis-aligned box enclosing all Cα atoms.

Q: Where is each backbone atom in 3D?
A: Structure coordinates are given as an mmCIF _atom_site loop: one row per atom with element, residue name, chain id, sequence number, and x/y/z position in Å. Only the four main-chain atoms per residue are included here; side chains are omitted to keep the record compact.

Q: What is the amino-acid chain?
A: Primary structure: the covalent order of the twenty standard amino acids along the backbone. Two proteins with the same sequence will (almost always) fold to the same structure; two with 30% identity often share a fold but not the details.

Q: What if only a Cα trace is available?
A: Three-state secondary structure (P-SEA) collapses the eight DSSP classes into helix (a), strand (b), and coil (c). P-SEA assigns these from Cα geometry alone — distances and angles — without requiring backbone oxygens, so it works on any Cα trace.

Q: What family and function is it annotated with?
A: Database cross-references. InterPro integrates a dozen domain/family signature databases into unified entries with residue-range hits. GO terms attach function/process/location labels with evidence codes. CATH codes position the fold in a four-level structural taxonomy. Organism is the NCBI-taxonomy species name.

Q: How confident is the AlphaFold model at each residue?
A: pLDDT is the predicted lDDT-Cα score: AlphaFold's confidence that the local environment of each residue (all inter-atomic distances within 15 Å) is correctly placed. It is a per-residue number between 0 and 100, with higher meaning more reliable.

Q: How mobile is each atom in the crystal?
A: B-factor (Debye–Waller factor) reflects atomic displacement in the crystal lattice. It is an experimental observable (units Å²), not a prediction; low values mean the atom is pinned down, high values mean it moves or is heterogeneous across the crystal.

Q: Which residues are buried vs exposed?
A: SASA measures how much of the protein is reachable by solvent. It is computed by rolling a water-sized probe over the atomic surface and summing the exposed area (Å²). Per-residue SASA distinguishes core (buried, low SASA) from surface (exposed, high SASA) residues; total SASA is a whole-molecule size measure.

Q: What do the diagnostic plots show?
A: Plot images: a contact map (which residues are close in 3D, as an N×N binary image), a Ramachandran scatter (backbone torsion angles, revealing secondary-structure composition at a glance), and — for AlphaFold structures — a PAE heatmap (pairwise prediction confidence).

Q: What known structures does this most resemble?
A: The Foldseek neighbor list gives the closest experimentally determined structures in the PDB, ranked by structural alignment. TM-score near 1 means near-identical fold; near 0.3 means only rough topology match. This is how one finds what a novel AlphaFold prediction most resembles in the solved-structure universe.

Q: Are the domains correctly placed relative to each other?
A: Predicted aligned error is AlphaFold's pairwise confidence. Unlike pLDDT (per-residue), PAE is per-residue-pair and captures whether two parts of the structure are correctly placed relative to each other. Units are ångströms of expected positional error.

Q: What do the rendered images show?
A: Structure images are PyMOL renders from six orthogonal camera directions. Cartoon representation draws helices as coils and strands as arrows; sticks shows the backbone as bonds; surface shows the solvent-excluded envelope. Rainbow coloring maps sequence position to hue (blue→red, N→C); chain coloring assigns a distinct color per polypeptide.

Q: What are the backbone torsion angles?
A: φ (phi) and ψ (psi) are the two rotatable backbone dihedrals per residue: φ is the C(i-1)–N–Cα–C torsion, ψ is the N–Cα–C–N(i+1) torsion, both in degrees on (−180°, 180°]. α-helical residues cluster near (−60°, −45°); β-strand residues near (−120°, +130°). A Ramachandran plot is simply a scatter of (φ, ψ) for every residue.